Protein AF-A0A369L409-F1 (afdb_monomer_lite)

Radius of gyration: 12.03 Å; chains: 1; bounding box: 31×26×32 Å

Secondary structure (DSSP, 8-state):
--GGG--EEE-HHHHTTT--HHHHHHHHHHTGGG-EEEETTSSSPEEEEEEEETTEEEEEEEEE-SS-EEEEEEESSPPHHHHHHHHHTT-

Organism: NCBI:txid1473216

Structure (mmCIF, N/CA/C/O backbone):
data_AF-A0A369L409-F1
#
_entry.id   AF-A0A369L409-F1
#
loop_
_atom_site.group_PDB
_atom_site.id
_atom_site.type_symbol
_atom_site.label_atom_id
_atom_site.label_alt_id
_atom_site.label_comp_id
_atom_site.label_asym_id
_atom_site.label_entity_id
_atom_site.label_seq_id
_atom_site.pdbx_PDB_ins_code
_atom_site.Cartn_x
_atom_site.Cartn_y
_atom_site.Cartn_z
_atom_site.occupancy
_atom_site.B_iso_or_equiv
_atom_site.auth_seq_id
_atom_site.auth_comp_id
_atom_site.auth_asym_id
_atom_site.auth_atom_id
_atom_site.pdbx_PDB_model_num
ATOM 1 N N . MET A 1 1 ? -14.539 -2.035 14.538 1.00 44.81 1 MET A N 1
ATOM 2 C CA . MET A 1 1 ? -14.867 -2.108 13.095 1.00 44.81 1 MET A CA 1
ATOM 3 C C . MET A 1 1 ? -13.873 -3.049 12.441 1.00 44.81 1 MET A C 1
ATOM 5 O O . MET A 1 1 ? -12.689 -2.924 12.707 1.00 44.81 1 MET A O 1
ATOM 9 N N . ASN A 1 2 ? -14.348 -4.042 11.690 1.00 51.78 2 ASN A N 1
ATOM 10 C CA . ASN A 1 2 ? -13.507 -5.095 11.122 1.00 51.78 2 ASN A CA 1
ATOM 11 C C . ASN A 1 2 ? -12.911 -4.589 9.795 1.00 51.78 2 ASN A C 1
ATOM 13 O O . ASN A 1 2 ? -13.510 -4.758 8.736 1.00 51.78 2 ASN A O 1
ATOM 17 N N . ASP A 1 3 ? -11.767 -3.900 9.855 1.00 57.47 3 ASP A N 1
ATOM 18 C CA . ASP A 1 3 ? -11.103 -3.313 8.676 1.00 57.47 3 ASP A CA 1
ATOM 19 C C . ASP A 1 3 ? -10.628 -4.368 7.653 1.00 57.47 3 ASP A C 1
ATOM 21 O O . ASP A 1 3 ? -10.340 -4.032 6.506 1.00 57.47 3 ASP A O 1
ATOM 25 N N . ALA A 1 4 ? -10.633 -5.650 8.037 1.00 56.94 4 ALA A N 1
ATOM 26 C CA . ALA A 1 4 ? -10.161 -6.812 7.280 1.00 56.94 4 ALA A CA 1
ATOM 27 C C . ALA A 1 4 ? -10.929 -7.139 5.978 1.00 56.94 4 ALA A C 1
ATOM 29 O O . ALA A 1 4 ? -10.650 -8.145 5.331 1.00 56.94 4 ALA A O 1
ATOM 30 N N . LYS A 1 5 ? -11.923 -6.341 5.570 1.00 62.38 5 LYS A N 1
ATOM 31 C CA . LYS A 1 5 ? -12.704 -6.586 4.337 1.00 62.38 5 LYS A CA 1
ATOM 32 C C . LYS A 1 5 ? -12.993 -5.333 3.514 1.00 62.38 5 LYS A C 1
ATOM 34 O O . LYS A 1 5 ? -13.837 -5.370 2.623 1.00 62.38 5 LYS A O 1
ATOM 39 N N . LYS A 1 6 ? -12.332 -4.215 3.814 1.00 77.69 6 LYS A N 1
ATOM 40 C CA . LYS A 1 6 ? -12.556 -2.984 3.053 1.00 77.69 6 LYS A CA 1
ATOM 41 C C . LYS A 1 6 ? -11.986 -3.131 1.641 1.00 77.69 6 LYS A C 1
ATOM 43 O O . LYS A 1 6 ? -10.867 -3.628 1.516 1.00 77.69 6 LYS A O 1
ATOM 48 N N . PRO A 1 7 ? -12.713 -2.700 0.596 1.00 87.69 7 PRO A N 1
ATOM 49 C CA . PRO A 1 7 ? -12.155 -2.635 -0.745 1.00 87.69 7 PRO A CA 1
ATOM 50 C C . PRO A 1 7 ? -10.923 -1.726 -0.750 1.00 87.69 7 PRO A C 1
ATOM 52 O O . PRO A 1 7 ? -10.829 -0.774 0.032 1.00 87.69 7 PRO A O 1
ATOM 55 N N . ALA A 1 8 ? -9.975 -2.039 -1.626 1.00 91.88 8 ALA A N 1
ATOM 56 C CA . ALA A 1 8 ? -8.766 -1.262 -1.818 1.00 91.88 8 ALA A CA 1
ATOM 57 C C . ALA A 1 8 ? -8.687 -0.810 -3.273 1.00 91.88 8 ALA A C 1
ATOM 59 O O . ALA A 1 8 ? -8.944 -1.605 -4.172 1.00 91.88 8 ALA A O 1
ATOM 60 N N . VAL A 1 9 ? -8.348 0.458 -3.485 1.00 95.94 9 VAL A N 1
ATOM 61 C CA . VAL A 1 9 ? -8.260 1.064 -4.813 1.00 95.94 9 VAL A CA 1
ATOM 62 C C . VAL A 1 9 ? -6.879 1.669 -4.992 1.00 95.94 9 VAL A C 1
ATOM 64 O O . VAL A 1 9 ? -6.481 2.541 -4.217 1.00 95.94 9 VAL A O 1
ATOM 67 N N . ALA A 1 10 ? -6.148 1.233 -6.014 1.00 95.44 10 ALA A N 1
ATOM 68 C CA . ALA A 1 10 ? -4.874 1.837 -6.379 1.00 95.44 10 ALA A CA 1
ATOM 69 C C . ALA A 1 10 ? -5.084 3.016 -7.336 1.00 95.44 10 ALA A C 1
ATOM 71 O O . ALA A 1 10 ? -5.801 2.912 -8.335 1.00 95.44 10 ALA A O 1
ATOM 72 N N . ILE A 1 11 ? -4.448 4.145 -7.021 1.00 95.75 11 ILE A N 1
ATOM 73 C CA . ILE A 1 11 ? -4.438 5.340 -7.874 1.00 95.75 11 ILE A CA 1
ATOM 74 C C . ILE A 1 11 ? -3.134 5.432 -8.668 1.00 95.75 11 ILE A C 1
ATOM 76 O O . ILE A 1 11 ? -2.149 4.771 -8.346 1.00 95.75 11 ILE A O 1
ATOM 80 N N . GLU A 1 12 ? -3.113 6.294 -9.685 1.00 93.50 12 GLU A N 1
ATOM 81 C CA . GLU A 1 12 ? -2.009 6.436 -10.645 1.00 93.50 12 GLU A CA 1
ATOM 82 C C . GLU A 1 12 ? -0.625 6.563 -9.987 1.00 93.50 12 GLU A C 1
ATOM 84 O O . GLU A 1 12 ? 0.347 5.965 -10.447 1.00 93.50 12 GLU A O 1
ATOM 89 N N . SER A 1 13 ? -0.520 7.277 -8.860 1.00 93.38 13 SER A N 1
ATOM 90 C CA . SER A 1 13 ? 0.754 7.447 -8.156 1.00 93.38 13 SER A CA 1
ATOM 91 C C . SER A 1 13 ? 1.350 6.136 -7.636 1.00 93.38 13 SER A C 1
ATOM 93 O O . SER A 1 13 ? 2.573 6.011 -7.606 1.00 93.38 13 SER A O 1
ATOM 95 N N . ALA A 1 14 ? 0.520 5.150 -7.283 1.00 93.06 14 ALA A N 1
ATOM 96 C CA . ALA A 1 14 ? 0.975 3.829 -6.856 1.00 93.06 14 ALA A CA 1
ATOM 97 C C . ALA A 1 14 ? 1.512 2.988 -8.027 1.00 93.06 14 ALA A C 1
ATOM 99 O O . ALA A 1 14 ? 2.265 2.044 -7.812 1.00 93.06 14 ALA A O 1
ATOM 100 N N . LEU A 1 15 ? 1.158 3.337 -9.266 1.00 94.94 15 LEU A N 1
ATOM 101 C CA . LEU A 1 15 ? 1.516 2.576 -10.467 1.00 94.94 15 LEU A CA 1
ATOM 102 C C . LEU A 1 15 ? 2.840 3.042 -11.091 1.00 94.94 15 LEU A C 1
ATOM 104 O O . LEU A 1 15 ? 3.381 2.379 -11.974 1.00 94.94 15 LEU A O 1
ATOM 108 N N . LYS A 1 16 ? 3.412 4.149 -10.593 1.00 91.88 16 LYS A N 1
ATOM 109 C CA . LYS A 1 16 ? 4.652 4.769 -11.103 1.00 91.88 16 LYS A CA 1
ATOM 110 C C . LYS A 1 16 ? 5.866 3.837 -11.141 1.00 91.88 16 LYS A C 1
ATOM 112 O O . LYS A 1 16 ? 6.831 4.127 -11.838 1.00 91.88 16 LYS A O 1
ATOM 117 N N . HIS A 1 17 ? 5.830 2.731 -10.402 1.00 88.25 17 HIS A N 1
ATOM 118 C CA . HIS A 1 17 ? 6.913 1.750 -10.331 1.00 88.25 17 HIS A CA 1
ATOM 119 C C . HIS A 1 17 ? 6.680 0.500 -11.198 1.00 88.25 17 HIS A C 1
ATOM 121 O O . HIS A 1 17 ? 7.327 -0.523 -10.984 1.00 88.25 17 HIS A O 1
ATOM 127 N N . GLY A 1 18 ? 5.795 0.589 -12.199 1.00 88.69 18 GLY A N 1
ATOM 128 C CA . GLY A 1 18 ? 5.609 -0.456 -13.210 1.00 88.69 18 GLY A CA 1
ATOM 129 C C . GLY A 1 18 ? 4.755 -1.634 -12.741 1.00 88.69 18 GLY A C 1
ATOM 130 O O . GLY A 1 18 ? 4.922 -2.745 -13.240 1.00 88.69 18 GLY A O 1
ATOM 131 N N . PHE A 1 19 ? 3.872 -1.400 -11.770 1.00 94.06 19 PHE A N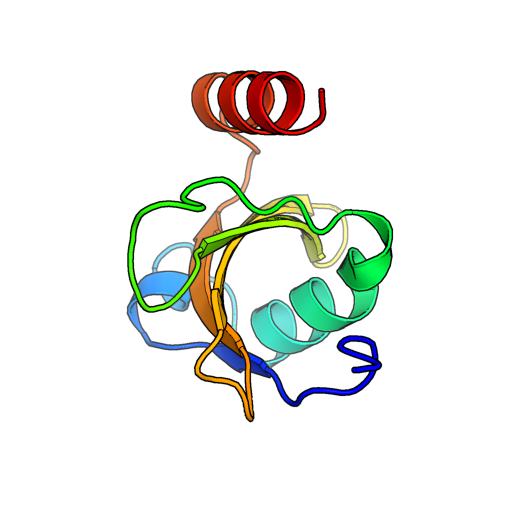 1
ATOM 132 C CA . PHE A 1 19 ? 2.863 -2.364 -11.339 1.00 94.06 19 PHE A CA 1
ATOM 133 C C . PHE A 1 19 ? 1.512 -2.021 -11.953 1.00 94.06 19 PHE A C 1
ATOM 135 O O . PHE A 1 19 ? 1.167 -0.849 -12.109 1.00 94.06 19 PHE A O 1
ATOM 142 N N . THR A 1 20 ? 0.729 -3.045 -12.264 1.00 96.44 20 THR A N 1
ATOM 143 C CA . THR A 1 20 ? -0.669 -2.869 -12.655 1.00 96.44 20 THR A CA 1
ATOM 144 C C . THR A 1 20 ? -1.536 -2.558 -11.438 1.00 96.44 20 THR A C 1
ATOM 146 O O . THR A 1 20 ? -1.199 -2.891 -10.298 1.00 96.44 20 THR A O 1
ATOM 149 N N . LYS A 1 21 ? -2.694 -1.944 -11.688 1.00 96.56 21 LYS A N 1
ATOM 150 C CA . LYS A 1 21 ? -3.684 -1.637 -10.652 1.00 96.56 21 LYS A CA 1
ATOM 151 C C . LYS A 1 21 ? -4.078 -2.888 -9.854 1.00 96.56 21 LYS A C 1
ATOM 153 O O . LYS A 1 21 ? -3.956 -2.897 -8.632 1.00 96.56 21 LYS A O 1
ATOM 158 N N . ASP A 1 22 ? -4.426 -3.965 -10.552 1.00 96.31 22 ASP A N 1
ATOM 159 C CA . ASP A 1 22 ? -4.860 -5.228 -9.947 1.00 96.31 22 ASP A CA 1
ATOM 160 C C . ASP A 1 22 ? -3.768 -5.915 -9.119 1.00 96.31 22 ASP A C 1
ATOM 162 O O . ASP A 1 22 ? -4.065 -6.611 -8.147 1.00 96.31 22 ASP A O 1
ATOM 166 N N . GLU A 1 23 ? -2.496 -5.794 -9.509 1.00 97.00 23 GLU A N 1
ATOM 167 C CA . GLU A 1 23 ? -1.383 -6.320 -8.710 1.00 97.00 23 GLU A CA 1
ATOM 168 C C . GLU A 1 23 ? -1.250 -5.566 -7.388 1.00 97.00 23 GLU A C 1
ATOM 170 O O . GLU A 1 23 ? -1.105 -6.190 -6.337 1.00 97.00 23 GLU A O 1
ATOM 175 N N . VAL A 1 24 ? -1.334 -4.235 -7.433 1.00 97.12 24 VAL A N 1
ATOM 176 C CA . VAL A 1 24 ? -1.237 -3.380 -6.246 1.00 97.12 24 VAL A CA 1
ATOM 177 C C . VAL A 1 24 ? -2.417 -3.630 -5.306 1.00 97.12 24 VAL A C 1
ATOM 179 O O . VAL A 1 24 ? -2.216 -3.840 -4.113 1.00 97.12 24 VAL A O 1
ATOM 182 N N . GLU A 1 25 ? -3.644 -3.677 -5.818 1.00 96.50 25 GLU A N 1
ATOM 183 C CA . GLU A 1 25 ? -4.836 -3.910 -4.993 1.00 96.50 25 GLU A CA 1
ATOM 184 C C . GLU A 1 25 ? -4.805 -5.287 -4.319 1.00 96.50 25 GLU A C 1
ATOM 186 O O . GLU A 1 25 ? -4.999 -5.389 -3.105 1.00 96.50 25 GLU A O 1
ATOM 191 N N . ARG A 1 26 ? -4.463 -6.347 -5.064 1.00 95.44 26 ARG A N 1
ATOM 192 C CA . ARG A 1 26 ? -4.325 -7.699 -4.497 1.00 95.44 26 ARG A CA 1
ATOM 193 C C . ARG A 1 26 ? -3.202 -7.784 -3.468 1.00 95.44 26 ARG A C 1
ATOM 195 O O . ARG A 1 26 ? -3.393 -8.394 -2.417 1.00 95.44 26 ARG A O 1
ATOM 202 N N . ALA A 1 27 ? -2.052 -7.166 -3.735 1.00 96.25 27 ALA A N 1
ATOM 203 C CA . ALA A 1 27 ? -0.936 -7.152 -2.793 1.00 96.25 27 ALA A CA 1
ATOM 204 C C . ALA A 1 27 ? -1.319 -6.479 -1.469 1.00 96.25 27 ALA A C 1
ATOM 206 O O . ALA 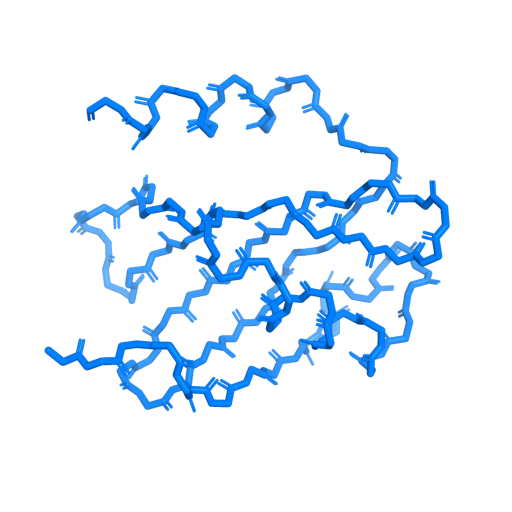A 1 27 ? -0.983 -7.003 -0.409 1.00 96.25 27 ALA A O 1
ATOM 207 N N . TRP A 1 28 ? -2.068 -5.374 -1.516 1.00 96.31 28 TRP A N 1
ATOM 208 C CA . TRP A 1 28 ? -2.549 -4.687 -0.315 1.00 96.31 28 TRP A CA 1
ATOM 209 C C . TRP A 1 28 ? -3.513 -5.550 0.499 1.00 96.31 28 TRP A C 1
ATOM 211 O O . TRP A 1 28 ? -3.364 -5.669 1.716 1.00 96.31 28 TRP A O 1
ATOM 221 N N . MET A 1 29 ? -4.484 -6.174 -0.174 1.00 93.88 29 MET A N 1
ATOM 222 C CA . MET A 1 29 ? -5.478 -7.033 0.474 1.00 93.88 29 MET A CA 1
ATOM 223 C C . MET A 1 29 ? -4.837 -8.258 1.130 1.00 93.88 29 MET A C 1
ATOM 225 O O . MET A 1 29 ? -5.224 -8.636 2.231 1.00 93.88 29 MET A O 1
ATOM 229 N N . ASN A 1 30 ? -3.803 -8.830 0.515 1.00 93.75 30 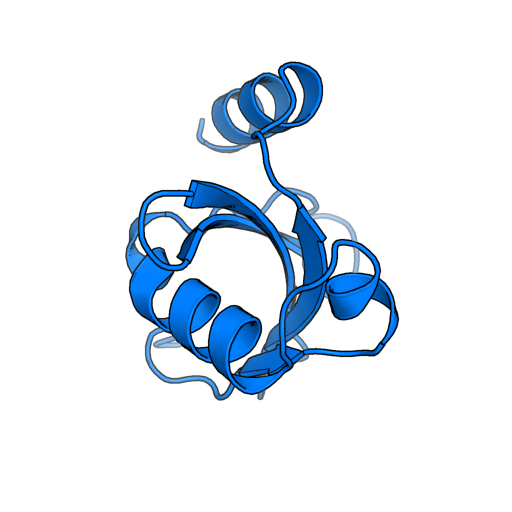ASN A N 1
ATOM 230 C CA . ASN A 1 30 ? -3.043 -9.934 1.104 1.00 93.75 30 ASN A CA 1
ATOM 231 C C . ASN A 1 30 ? -2.135 -9.487 2.265 1.00 93.75 30 ASN A C 1
ATOM 233 O O . ASN A 1 30 ? -1.745 -10.304 3.096 1.00 93.75 30 ASN A O 1
ATOM 237 N N . ALA A 1 31 ? -1.811 -8.195 2.353 1.00 92.44 31 ALA A N 1
ATOM 238 C CA . ALA A 1 31 ? -0.926 -7.629 3.367 1.00 92.44 31 ALA A CA 1
ATOM 239 C C . ALA A 1 31 ? -1.634 -7.253 4.684 1.00 92.44 31 ALA A C 1
ATOM 241 O O . ALA A 1 31 ? -1.005 -6.634 5.542 1.00 92.44 31 ALA A O 1
ATOM 242 N N . GLN A 1 32 ? -2.907 -7.622 4.873 1.00 86.44 32 GLN A N 1
ATOM 243 C CA . GLN A 1 32 ? -3.738 -7.245 6.029 1.00 86.44 32 GLN A CA 1
ATOM 244 C C . GLN A 1 32 ? -3.075 -7.446 7.397 1.00 86.44 32 GLN A C 1
ATOM 246 O O . GLN A 1 32 ? -3.117 -6.554 8.242 1.00 86.44 32 GLN A O 1
ATOM 251 N N . GLY A 1 33 ? -2.406 -8.583 7.60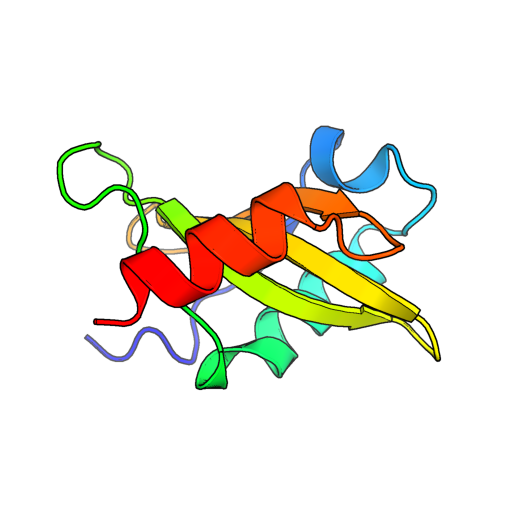9 1.00 85.06 33 GLY A N 1
ATOM 252 C CA . GLY A 1 33 ? -1.701 -8.874 8.866 1.00 85.06 33 GLY A CA 1
ATOM 253 C C . GLY A 1 33 ? -0.486 -7.974 9.138 1.00 85.06 33 GLY A C 1
ATOM 254 O O . GLY A 1 33 ? 0.065 -7.999 10.235 1.00 85.06 33 GLY A O 1
ATOM 255 N N . SER A 1 34 ? -0.066 -7.179 8.151 1.00 88.56 34 SER A N 1
ATOM 256 C CA . SER A 1 34 ? 1.070 -6.255 8.220 1.00 88.56 34 SER A CA 1
ATOM 257 C C . SER A 1 34 ? 0.653 -4.783 8.257 1.00 88.56 34 SER A C 1
ATOM 259 O O . SER A 1 34 ? 1.496 -3.903 8.164 1.00 88.56 34 SER A O 1
ATOM 261 N N . TRP A 1 35 ? -0.633 -4.456 8.364 1.00 91.88 35 TRP A N 1
ATOM 262 C CA . TRP A 1 35 ? -1.033 -3.051 8.361 1.00 91.88 35 TRP A CA 1
ATOM 263 C C . TRP A 1 35 ? -0.601 -2.340 9.648 1.00 91.88 35 TRP A C 1
ATOM 265 O O . TRP A 1 35 ? -0.939 -2.753 10.758 1.00 91.88 35 TRP A O 1
ATOM 275 N N . ARG A 1 36 ? 0.126 -1.230 9.502 1.00 91.06 36 ARG A N 1
ATOM 276 C CA . ARG A 1 36 ? 0.545 -0.352 10.604 1.00 91.06 36 ARG A CA 1
ATOM 277 C C . ARG A 1 36 ? 0.068 1.066 10.350 1.00 91.06 36 ARG A C 1
ATOM 279 O O . ARG A 1 36 ? 0.392 1.650 9.322 1.00 91.06 36 ARG A O 1
ATOM 286 N N . MET A 1 37 ? -0.690 1.631 11.286 1.00 89.62 37 MET A N 1
ATOM 287 C CA . MET A 1 37 ? -1.123 3.027 11.208 1.00 89.62 37 MET A CA 1
ATOM 288 C C . MET A 1 37 ? 0.027 3.949 11.630 1.00 89.62 37 MET A C 1
ATOM 290 O O . MET A 1 37 ? 0.514 3.832 12.750 1.00 89.62 37 MET A O 1
ATOM 294 N N . VAL A 1 38 ? 0.447 4.864 10.754 1.00 83.19 38 VAL A N 1
ATOM 295 C CA . VAL A 1 38 ? 1.697 5.642 10.921 1.00 83.19 38 VAL A CA 1
ATOM 296 C C . VAL A 1 38 ? 1.498 7.154 11.055 1.00 83.19 38 VAL A C 1
ATOM 298 O O . VAL A 1 38 ? 2.448 7.906 11.242 1.00 83.19 38 VAL A O 1
ATOM 301 N N . ARG A 1 39 ? 0.253 7.628 10.946 1.00 73.12 39 ARG A N 1
ATOM 302 C CA . ARG A 1 39 ? -0.127 9.040 11.131 1.00 73.12 39 ARG A CA 1
ATOM 303 C C . ARG A 1 39 ? -1.474 9.110 11.835 1.00 73.12 39 ARG A C 1
ATOM 305 O O . ARG A 1 39 ? -2.498 9.339 11.197 1.00 73.12 39 ARG A O 1
ATOM 312 N N . LYS A 1 40 ? -1.467 8.802 13.135 1.00 70.00 40 LYS A N 1
ATOM 313 C CA . LYS A 1 40 ? -2.675 8.735 13.982 1.00 70.00 40 LYS A CA 1
ATOM 314 C C . LYS A 1 40 ? -3.339 10.108 14.166 1.00 70.00 40 LYS A C 1
ATOM 316 O O . LYS A 1 40 ? -4.525 10.182 14.451 1.00 70.00 40 LYS A O 1
ATOM 321 N N . ASP A 1 41 ? -2.567 11.172 13.985 1.00 75.06 41 ASP A N 1
ATOM 322 C CA . ASP A 1 41 ? -2.930 12.582 14.126 1.00 75.06 41 ASP A CA 1
ATOM 323 C C . ASP A 1 41 ? -3.447 13.223 12.826 1.00 75.06 41 ASP A C 1
ATOM 325 O O . ASP A 1 41 ? -4.001 14.321 12.860 1.00 75.06 41 ASP A O 1
ATOM 329 N N . LYS A 1 42 ? -3.287 12.558 11.673 1.00 69.00 42 LYS A N 1
ATOM 330 C CA . LYS A 1 42 ? -3.750 13.073 10.378 1.00 69.00 42 LYS A CA 1
ATOM 331 C C . LYS A 1 42 ? -4.990 12.338 9.902 1.00 69.00 42 LYS A C 1
ATOM 333 O O . LYS A 1 42 ? -5.000 11.114 9.803 1.00 69.00 42 LYS A O 1
ATOM 338 N N . TRP A 1 43 ? -6.007 13.110 9.532 1.00 75.25 43 TRP A N 1
ATOM 339 C CA . TRP A 1 43 ? -7.193 12.611 8.850 1.00 75.25 43 TRP A CA 1
ATOM 340 C C . TRP A 1 43 ? -7.074 12.854 7.335 1.00 75.25 43 TRP A C 1
ATOM 342 O O . TRP A 1 43 ? -6.790 13.988 6.942 1.00 75.25 43 TRP A O 1
ATOM 352 N N . PRO A 1 44 ? -7.286 11.846 6.468 1.00 83.69 44 PRO A N 1
ATOM 353 C CA . PRO A 1 44 ? -7.565 10.442 6.784 1.00 83.69 44 PRO A CA 1
ATOM 354 C C . PRO A 1 44 ? -6.334 9.687 7.334 1.00 83.69 44 PRO A C 1
ATOM 356 O O . PRO A 1 44 ? -5.198 10.012 6.968 1.00 83.69 44 PRO A O 1
ATOM 359 N N . PRO A 1 45 ? -6.530 8.656 8.182 1.00 87.62 45 PRO A N 1
ATOM 360 C CA . PRO A 1 45 ? -5.434 7.894 8.772 1.00 87.62 45 PRO A CA 1
ATOM 361 C C . PRO A 1 45 ? -4.655 7.143 7.694 1.00 87.62 45 PRO A C 1
ATOM 363 O O . PRO A 1 45 ? -5.236 6.527 6.796 1.00 87.62 45 PRO A O 1
ATOM 366 N N . HIS A 1 46 ? -3.330 7.188 7.808 1.00 91.50 46 HIS A N 1
ATOM 367 C CA . HIS A 1 46 ? -2.413 6.535 6.878 1.00 91.50 46 HIS A CA 1
ATOM 368 C C . HIS A 1 46 ? -1.889 5.221 7.443 1.00 91.50 46 HIS A C 1
ATOM 370 O O . HIS A 1 46 ? -1.564 5.122 8.629 1.00 91.50 46 HIS A O 1
ATOM 376 N N . PHE A 1 47 ? -1.744 4.247 6.556 1.00 93.06 47 PHE A N 1
ATOM 377 C CA . PHE A 1 47 ? -1.305 2.896 6.845 1.00 93.06 47 PHE A CA 1
ATOM 378 C C . PHE A 1 47 ? -0.118 2.537 5.963 1.00 93.06 47 PHE A C 1
ATOM 380 O O . PHE A 1 47 ? -0.125 2.813 4.764 1.00 93.06 47 PHE A O 1
ATOM 387 N N . MET A 1 48 ? 0.877 1.893 6.560 1.00 95.25 48 MET A N 1
ATOM 388 C CA . MET A 1 48 ? 1.984 1.244 5.868 1.00 95.25 48 MET A CA 1
ATOM 389 C C . MET A 1 48 ? 1.787 -0.267 5.904 1.00 95.25 48 MET A C 1
ATOM 391 O O . MET A 1 48 ? 1.258 -0.805 6.878 1.00 95.25 48 MET A O 1
ATOM 395 N N . ALA A 1 49 ? 2.235 -0.941 4.852 1.00 95.69 49 ALA A N 1
ATOM 396 C CA . ALA A 1 49 ? 2.194 -2.391 4.742 1.00 95.69 49 ALA A CA 1
ATOM 397 C C . ALA A 1 49 ? 3.365 -2.909 3.903 1.00 95.69 49 ALA A C 1
ATOM 399 O O . ALA A 1 49 ? 3.924 -2.176 3.077 1.00 95.69 49 ALA A O 1
ATOM 400 N N . PHE A 1 50 ? 3.687 -4.189 4.082 1.00 95.69 50 PHE A N 1
ATOM 401 C CA . PHE A 1 50 ? 4.549 -4.927 3.163 1.00 95.69 50 PHE A CA 1
ATOM 402 C C . PHE A 1 50 ? 3.689 -5.866 2.323 1.00 95.69 50 PHE A C 1
ATOM 404 O O . PHE A 1 50 ? 3.122 -6.828 2.837 1.00 95.69 50 PHE A O 1
ATOM 411 N N . GLY A 1 51 ? 3.587 -5.569 1.032 1.00 95.44 51 GLY A N 1
ATOM 412 C CA . GLY A 1 51 ? 2.935 -6.427 0.051 1.00 95.44 51 GLY A CA 1
ATOM 413 C C . GLY A 1 51 ? 3.936 -7.287 -0.709 1.00 95.44 51 GLY A C 1
ATOM 414 O O . GLY A 1 51 ? 5.153 -7.099 -0.627 1.00 95.44 51 GLY A O 1
ATOM 415 N N . ARG A 1 52 ? 3.407 -8.214 -1.507 1.00 96.25 52 ARG A N 1
ATOM 416 C CA . ARG A 1 52 ? 4.201 -9.051 -2.406 1.00 96.25 52 ARG A CA 1
ATOM 417 C C . ARG A 1 52 ? 3.537 -9.139 -3.775 1.00 96.25 52 ARG A C 1
ATOM 419 O O . ARG A 1 52 ? 2.360 -9.476 -3.865 1.00 96.25 52 ARG A O 1
ATOM 426 N N . ILE A 1 53 ? 4.295 -8.830 -4.829 1.00 95.44 53 ILE A N 1
ATOM 427 C CA . ILE A 1 53 ? 3.860 -8.911 -6.233 1.00 95.44 53 ILE A CA 1
ATOM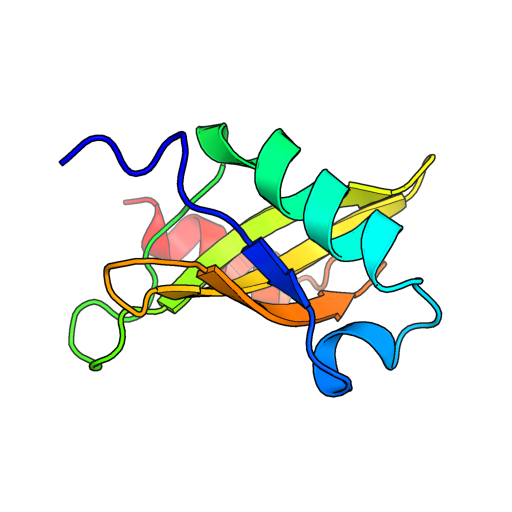 428 C C . ILE A 1 53 ? 4.827 -9.840 -6.972 1.00 95.44 53 ILE A C 1
ATOM 430 O O . ILE A 1 53 ? 5.982 -9.490 -7.239 1.00 95.44 53 ILE A O 1
ATOM 434 N N . GLY A 1 54 ? 4.377 -11.062 -7.266 1.00 92.94 54 GLY A N 1
ATOM 435 C CA . GLY A 1 54 ? 5.258 -12.136 -7.731 1.00 92.94 54 GLY A CA 1
ATOM 436 C C . GLY A 1 54 ? 6.356 -12.436 -6.700 1.00 92.94 54 GLY A C 1
ATOM 437 O O . GLY A 1 54 ? 6.066 -12.717 -5.538 1.00 92.94 54 GLY A O 1
ATOM 438 N N . ASN A 1 55 ? 7.623 -12.328 -7.109 1.00 93.50 55 ASN A N 1
ATOM 439 C CA . ASN A 1 55 ? 8.790 -12.519 -6.233 1.00 93.50 55 ASN A CA 1
ATOM 440 C C . ASN A 1 55 ? 9.330 -11.218 -5.618 1.00 93.50 55 ASN A C 1
ATOM 442 O O . ASN A 1 55 ? 10.375 -11.235 -4.971 1.00 93.50 55 ASN A O 1
ATOM 446 N N . ARG A 1 56 ? 8.651 -10.088 -5.842 1.00 94.88 56 ARG A N 1
ATOM 447 C CA . ARG A 1 56 ? 9.089 -8.76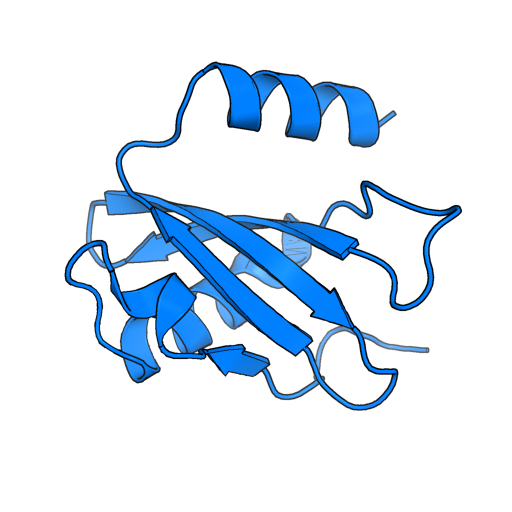7 -5.388 1.00 94.88 56 ARG A CA 1
ATOM 448 C C . ARG A 1 56 ? 8.391 -8.403 -4.085 1.00 94.88 56 ARG A C 1
ATOM 450 O O . ARG A 1 56 ? 7.161 -8.399 -4.034 1.00 94.88 56 ARG A O 1
ATOM 457 N N . ASP A 1 57 ? 9.172 -8.047 -3.071 1.00 95.56 57 ASP A N 1
ATOM 458 C CA . ASP A 1 57 ? 8.651 -7.392 -1.873 1.00 95.56 57 ASP A CA 1
ATOM 459 C C . ASP A 1 57 ? 8.380 -5.918 -2.185 1.00 95.56 57 ASP A C 1
ATOM 461 O O . ASP A 1 57 ? 9.191 -5.243 -2.837 1.00 95.56 57 ASP A O 1
ATOM 465 N N . VAL A 1 58 ? 7.220 -5.435 -1.748 1.00 96.81 58 VAL A N 1
ATOM 466 C CA . VAL A 1 58 ? 6.684 -4.126 -2.119 1.00 96.81 58 VAL A CA 1
ATOM 467 C C . VAL A 1 58 ? 6.353 -3.342 -0.858 1.00 96.81 58 VAL A C 1
ATOM 469 O O . VAL A 1 58 ? 5.586 -3.793 -0.010 1.00 96.81 58 VAL A O 1
ATOM 472 N N . GLU A 1 59 ? 6.919 -2.147 -0.738 1.00 96.56 59 GLU A N 1
ATOM 473 C CA . GLU A 1 59 ? 6.489 -1.181 0.268 1.00 96.56 59 GLU A CA 1
ATOM 474 C C . GLU A 1 59 ? 5.215 -0.486 -0.207 1.00 96.56 59 GLU A C 1
ATOM 476 O O . GLU A 1 59 ? 5.135 -0.055 -1.360 1.00 96.56 59 GLU A O 1
ATOM 481 N N . MET A 1 60 ? 4.212 -0.384 0.663 1.00 97.25 60 MET A N 1
ATOM 482 C CA . MET A 1 60 ? 2.901 0.142 0.292 1.00 97.25 60 MET A CA 1
ATOM 483 C C . MET A 1 60 ? 2.395 1.157 1.309 1.00 97.25 60 MET A C 1
ATOM 485 O O . MET A 1 60 ? 2.564 0.967 2.515 1.00 97.25 60 MET A O 1
ATOM 489 N N . ILE A 1 61 ? 1.744 2.219 0.826 1.00 95.56 61 ILE A N 1
ATOM 490 C CA . ILE A 1 61 ? 1.055 3.198 1.676 1.00 95.56 61 ILE A CA 1
ATOM 491 C C . ILE A 1 61 ? -0.349 3.436 1.138 1.00 95.56 61 ILE A C 1
ATOM 493 O O . ILE A 1 61 ? -0.542 3.692 -0.056 1.00 95.56 61 ILE A O 1
ATOM 497 N N . ALA A 1 62 ? -1.315 3.401 2.049 1.00 95.44 62 ALA A N 1
ATOM 498 C CA . ALA A 1 62 ? -2.691 3.772 1.776 1.00 95.44 62 ALA A CA 1
ATOM 499 C C . ALA A 1 62 ? -3.229 4.694 2.869 1.00 95.44 62 ALA A C 1
ATOM 501 O O . ALA A 1 62 ? -2.750 4.680 4.003 1.00 95.44 62 ALA A O 1
ATOM 502 N N . TYR A 1 63 ? -4.255 5.471 2.546 1.00 93.56 63 TYR A N 1
ATOM 503 C CA . TYR A 1 63 ? -5.105 6.095 3.557 1.00 93.56 63 TYR A CA 1
ATOM 504 C C . TYR A 1 63 ? -6.474 5.414 3.584 1.00 93.56 63 TYR A C 1
ATOM 506 O O . TYR A 1 63 ? -6.927 4.873 2.574 1.00 93.56 63 TYR A O 1
ATOM 514 N N . SER A 1 64 ? -7.129 5.424 4.745 1.00 91.00 64 SER A N 1
ATOM 515 C CA . SER A 1 64 ? -8.481 4.875 4.906 1.00 91.00 64 SER A CA 1
ATOM 516 C C . SER A 1 64 ? -9.515 5.992 4.880 1.00 91.00 64 SER A C 1
ATOM 518 O O . SER A 1 64 ? -9.433 6.932 5.666 1.00 91.00 64 SER A O 1
ATOM 520 N N . THR A 1 65 ? -10.523 5.878 4.020 1.00 89.56 65 THR A N 1
ATOM 521 C CA . THR A 1 65 ? -11.671 6.806 3.989 1.00 89.56 65 THR A CA 1
ATOM 522 C C . THR A 1 65 ? -12.771 6.413 4.980 1.00 89.56 65 THR A C 1
ATOM 524 O O . THR A 1 65 ? -13.843 7.009 4.989 1.00 89.56 65 THR A O 1
ATOM 527 N N . GLY A 1 66 ? -12.559 5.351 5.762 1.00 84.19 66 GLY A N 1
ATOM 528 C CA . GLY A 1 66 ? -13.595 4.706 6.568 1.00 84.19 66 GLY A CA 1
ATOM 529 C C . GLY A 1 66 ? -14.358 3.610 5.816 1.00 84.19 66 GLY A C 1
ATOM 530 O O . GLY A 1 66 ? -14.678 2.595 6.430 1.00 84.19 66 GLY A O 1
ATOM 531 N N . SER A 1 67 ? -14.561 3.745 4.502 1.00 87.50 67 SER A N 1
ATOM 532 C CA . SER A 1 67 ? -15.235 2.746 3.651 1.00 87.50 67 SER A CA 1
ATOM 533 C C . SER A 1 67 ? -14.284 1.922 2.780 1.00 87.50 67 SER A C 1
ATOM 535 O O . SER A 1 67 ? -14.584 0.770 2.484 1.00 87.50 67 SER A O 1
ATOM 537 N N . GLN A 1 68 ? -13.132 2.479 2.402 1.00 91.94 68 GLN A N 1
ATOM 538 C CA . GLN A 1 68 ? -12.141 1.834 1.540 1.00 91.94 68 GLN A CA 1
ATOM 539 C C . GLN A 1 68 ? -10.718 2.264 1.904 1.00 91.94 68 GLN A C 1
ATOM 541 O O . GLN A 1 68 ? -10.514 3.258 2.610 1.00 91.94 68 GLN A O 1
ATOM 546 N N . PHE A 1 69 ? -9.738 1.528 1.388 1.00 94.56 69 PHE A N 1
ATOM 547 C CA . PHE A 1 69 ? -8.345 1.957 1.341 1.00 94.56 69 PHE A CA 1
ATOM 548 C C . PHE A 1 69 ? -8.022 2.539 -0.028 1.00 94.56 69 PHE A C 1
ATOM 550 O O . PHE A 1 69 ? -8.330 1.937 -1.052 1.00 94.56 69 PHE A O 1
ATOM 557 N N . VAL A 1 70 ? -7.356 3.687 -0.047 1.00 96.31 70 VAL A N 1
ATOM 558 C CA . VAL A 1 70 ? -6.828 4.271 -1.280 1.00 96.31 70 VAL A CA 1
ATOM 559 C C . VAL A 1 70 ? -5.312 4.170 -1.249 1.00 96.31 70 VAL A C 1
ATOM 561 O O . VAL A 1 70 ? -4.653 4.824 -0.438 1.00 96.31 70 VAL A O 1
ATOM 564 N N . ILE A 1 71 ? -4.769 3.319 -2.116 1.00 96.94 71 ILE A N 1
ATOM 565 C CA . ILE A 1 71 ? -3.344 3.012 -2.208 1.00 96.94 71 ILE A CA 1
ATOM 566 C C . ILE A 1 71 ? -2.707 4.022 -3.151 1.00 96.94 71 ILE A C 1
ATOM 568 O O . ILE A 1 71 ? -3.023 4.062 -4.340 1.00 96.94 71 ILE A O 1
ATOM 572 N N . PHE A 1 72 ? -1.794 4.830 -2.624 1.00 95.88 72 PHE A N 1
ATOM 573 C CA . PHE A 1 72 ? -1.137 5.898 -3.379 1.00 95.88 72 PHE A CA 1
ATOM 574 C C . PHE A 1 72 ? 0.376 5.699 -3.511 1.00 95.88 72 PHE A C 1
ATOM 576 O O . PHE A 1 72 ? 1.023 6.449 -4.242 1.00 95.88 72 PHE A O 1
ATOM 583 N N . HIS A 1 73 ? 0.936 4.690 -2.839 1.00 96.06 73 HIS A N 1
ATOM 584 C CA . HIS A 1 73 ? 2.342 4.306 -2.940 1.00 96.06 73 HIS A CA 1
ATOM 585 C C . HIS A 1 73 ? 2.463 2.788 -3.022 1.00 96.06 73 HIS A C 1
ATOM 587 O O . HIS A 1 73 ? 1.927 2.087 -2.164 1.00 96.06 73 HIS A O 1
ATOM 593 N N . ALA A 1 74 ? 3.187 2.300 -4.026 1.00 97.31 74 ALA A N 1
ATOM 594 C CA . ALA A 1 74 ? 3.627 0.916 -4.137 1.00 97.31 74 ALA A CA 1
ATOM 595 C C . ALA A 1 74 ? 4.978 0.894 -4.859 1.00 97.31 74 ALA A C 1
ATOM 597 O O . ALA A 1 74 ? 5.081 1.333 -6.004 1.00 97.31 74 ALA A O 1
ATOM 598 N N . LYS A 1 75 ? 6.032 0.422 -4.193 1.00 96.75 75 LYS A N 1
ATOM 599 C CA . LYS A 1 75 ? 7.394 0.445 -4.744 1.00 96.75 75 LYS A CA 1
ATOM 600 C C . LYS A 1 75 ? 8.167 -0.816 -4.383 1.00 96.75 75 LYS A C 1
ATOM 602 O O . LYS A 1 75 ? 8.032 -1.348 -3.288 1.00 96.75 75 LYS A O 1
ATOM 607 N N . SER A 1 76 ? 9.014 -1.268 -5.303 1.00 94.75 76 SER A N 1
ATOM 608 C CA . SER A 1 76 ? 10.012 -2.311 -5.065 1.00 94.75 76 SER A CA 1
ATOM 609 C C . SER A 1 76 ? 11.371 -1.864 -5.625 1.00 94.75 76 SER A C 1
ATOM 611 O O . SER A 1 76 ? 11.385 -1.180 -6.653 1.00 94.75 76 SER A O 1
ATOM 613 N N . PRO A 1 77 ? 12.506 -2.207 -4.987 1.00 94.25 77 PRO A N 1
ATOM 614 C CA . PRO A 1 77 ? 12.612 -2.897 -3.699 1.00 94.25 77 PRO A CA 1
ATOM 615 C C . PRO A 1 77 ? 12.146 -2.018 -2.530 1.00 94.25 77 PRO A C 1
ATOM 617 O O . PRO A 1 77 ? 12.056 -0.793 -2.650 1.00 94.25 77 PRO A O 1
ATOM 620 N N . VAL A 1 78 ? 11.869 -2.656 -1.392 1.00 95.25 78 VAL A N 1
ATOM 621 C CA . VAL A 1 78 ? 11.567 -1.970 -0.129 1.00 95.25 78 VAL A CA 1
ATOM 622 C C . VAL A 1 78 ? 12.751 -1.089 0.275 1.00 95.25 78 VAL A C 1
ATOM 624 O O . VAL A 1 78 ? 13.883 -1.555 0.403 1.00 95.25 78 VAL A O 1
ATOM 627 N N . GLY A 1 79 ? 12.492 0.193 0.504 1.00 94.31 79 GLY A N 1
ATOM 628 C CA . GLY A 1 79 ? 13.480 1.164 0.940 1.00 94.31 79 GLY A CA 1
ATOM 629 C C . GLY A 1 79 ? 13.826 1.021 2.422 1.00 94.31 79 GLY A C 1
ATOM 630 O O . GLY A 1 79 ? 12.971 0.771 3.273 1.00 94.31 79 GLY A O 1
ATOM 631 N N . ALA A 1 80 ? 15.094 1.270 2.762 1.00 94.12 80 ALA A N 1
ATOM 632 C CA . ALA A 1 80 ? 15.566 1.221 4.148 1.00 94.12 80 ALA A CA 1
ATOM 633 C C . ALA A 1 80 ? 14.819 2.210 5.064 1.00 94.12 80 ALA A C 1
ATOM 635 O O . ALA A 1 80 ? 14.466 1.869 6.192 1.00 94.12 80 ALA A O 1
ATOM 636 N N . LYS A 1 81 ? 14.526 3.418 4.556 1.00 92.19 81 LYS A N 1
ATOM 637 C CA . LYS A 1 81 ? 13.756 4.439 5.281 1.00 92.19 81 LYS A CA 1
ATOM 638 C C . LYS A 1 81 ? 12.337 3.960 5.599 1.00 92.19 81 LYS A C 1
ATOM 640 O O . LYS A 1 81 ? 11.920 4.064 6.746 1.00 92.19 81 LYS A O 1
ATOM 645 N N . PHE A 1 82 ? 11.639 3.388 4.617 1.00 93.50 82 PHE A N 1
ATOM 646 C CA . PHE A 1 82 ? 10.296 2.839 4.808 1.00 93.50 82 PHE A CA 1
ATOM 647 C C . PHE A 1 82 ? 10.300 1.727 5.857 1.00 93.50 82 PHE A C 1
ATOM 649 O O . PHE A 1 82 ? 9.485 1.734 6.774 1.00 93.50 82 PHE A O 1
ATOM 656 N N . LYS A 1 83 ? 11.257 0.793 5.766 1.00 92.69 83 LYS A N 1
ATOM 657 C CA . LYS A 1 83 ? 11.384 -0.306 6.731 1.00 92.69 83 LYS A CA 1
ATOM 658 C C . LYS A 1 83 ? 11.609 0.203 8.156 1.00 92.69 83 LYS A C 1
ATOM 660 O O . LYS A 1 83 ? 11.019 -0.335 9.091 1.00 92.69 83 LYS A O 1
ATOM 665 N N . ARG A 1 84 ? 12.434 1.242 8.323 1.00 92.00 84 ARG A N 1
ATOM 666 C CA . ARG A 1 84 ? 12.659 1.890 9.621 1.00 92.00 84 ARG A CA 1
ATOM 667 C C . ARG A 1 84 ? 11.374 2.520 10.161 1.00 92.00 84 ARG A C 1
ATOM 669 O O . ARG A 1 84 ? 10.969 2.174 11.263 1.00 92.00 84 ARG A O 1
ATOM 676 N N . GLU A 1 85 ? 10.707 3.356 9.366 1.00 90.62 85 GLU A N 1
ATOM 677 C CA . GLU A 1 85 ? 9.453 4.015 9.763 1.00 90.62 85 GLU A CA 1
ATOM 678 C C . GLU A 1 85 ? 8.358 2.996 10.119 1.00 90.62 85 GLU A C 1
ATOM 680 O O . GLU A 1 85 ? 7.672 3.146 11.127 1.00 90.62 85 GLU A O 1
ATOM 685 N N . TYR A 1 86 ? 8.221 1.918 9.345 1.00 90.25 86 TYR A N 1
ATOM 686 C CA . TYR A 1 86 ? 7.266 0.847 9.633 1.00 90.25 86 TYR A CA 1
ATOM 687 C C . TYR A 1 86 ? 7.511 0.204 11.009 1.00 90.25 86 TYR A C 1
ATOM 689 O O . TYR A 1 86 ? 6.571 -0.008 11.775 1.00 90.25 86 TYR A O 1
ATOM 697 N N . ASN A 1 87 ? 8.773 -0.090 11.340 1.00 88.50 87 ASN A N 1
ATOM 698 C CA . ASN A 1 87 ? 9.140 -0.698 12.620 1.00 88.50 87 ASN A CA 1
ATOM 699 C C . ASN A 1 87 ? 8.944 0.264 13.800 1.00 88.50 87 ASN A C 1
ATOM 701 O O . ASN A 1 87 ? 8.553 -0.170 14.881 1.00 88.50 87 ASN A O 1
ATOM 705 N N . GLU A 1 88 ? 9.194 1.559 13.597 1.00 87.50 88 GLU A N 1
ATOM 706 C CA . GLU A 1 88 ? 8.997 2.601 14.612 1.00 87.50 88 GLU A CA 1
ATOM 707 C C . GLU A 1 88 ? 7.512 2.816 14.937 1.00 87.50 88 GLU A C 1
ATOM 709 O O . GLU A 1 88 ? 7.164 3.007 16.098 1.00 87.50 88 GLU A O 1
ATOM 714 N N . ASN A 1 89 ? 6.623 2.706 13.944 1.00 77.62 89 ASN A N 1
ATOM 715 C CA . ASN A 1 89 ? 5.174 2.858 14.128 1.00 77.62 89 ASN A CA 1
ATOM 716 C C . ASN A 1 89 ? 4.458 1.577 14.605 1.00 77.62 89 ASN A C 1
ATOM 718 O O . ASN A 1 89 ? 3.246 1.583 14.824 1.00 77.62 89 ASN A O 1
ATOM 722 N N . GLY A 1 90 ? 5.184 0.461 14.729 1.00 57.97 90 GLY A N 1
ATOM 723 C CA . GLY A 1 90 ? 4.664 -0.819 15.217 1.00 57.97 90 GLY A CA 1
ATOM 724 C C . GLY A 1 90 ? 4.743 -1.014 16.734 1.00 57.97 90 GLY A C 1
ATOM 725 O O . GLY A 1 90 ? 4.304 -2.068 17.201 1.00 57.97 90 GLY A O 1
ATOM 726 N N . ARG A 1 91 ? 5.308 -0.045 17.467 1.00 46.06 91 ARG A N 1
ATOM 727 C CA . ARG A 1 91 ? 5.371 -0.010 18.934 1.00 46.06 91 ARG A CA 1
ATOM 728 C C . ARG A 1 91 ? 4.200 0.754 19.545 1.00 46.06 91 ARG A C 1
ATOM 730 O O . ARG A 1 91 ? 3.761 1.765 18.953 1.00 46.06 91 ARG A O 1
#

Foldseek 3Di:
DCPLDAQEFEDPQQCVAPDDRVQQRVQVSVFVVLWFFQCPPDPQTKTWTWGDRPPWIWTWMWGDPVRHTYTNHIHPPDDPVSVVSSVVRVD

Sequence (91 aa):
MNDAKKPAVAIESALKHGFTKDEVERAWMNAQGSWRMVRKDKWPPHFMAFGRIGNRDVEMIAYSTGSQFVIFHAKSPVGAKFKREYNENGR

pLDDT: mean 88.6, std 11.84, range [44.81, 97.31]